Protein AF-A0AAW4UT37-F1 (afdb_monomer_lite)

Sequence (70 aa):
RQICAWKYGGEYDLYNLPSYEEMQVRQIGFMNPQREKNYYGFWDESILVGFVNILEEKEEIFIGIGVNPD

Radius of gyration: 12.65 Å; chains: 1; bounding box: 32×29×29 Å

Secondary structure (DSSP, 8-state):
-HHHH----GGGGGGPPPPHHHHHHHT-GGG-TTTGGGEEEEEETTEEEEEEEEEE-SS-EEEEEEE---

Organism: NCBI:txid39491

Structure (mmCIF, N/CA/C/O backbone):
data_AF-A0AAW4UT37-F1
#
_entry.id   AF-A0AAW4UT37-F1
#
loop_
_atom_site.group_PDB
_atom_site.id
_atom_site.type_symbol
_atom_site.label_atom_id
_atom_site.label_alt_id
_atom_site.label_comp_id
_atom_site.label_asym_id
_atom_site.label_entity_id
_atom_site.label_seq_id
_atom_site.pdbx_PDB_ins_code
_atom_site.Cartn_x
_atom_site.Cartn_y
_atom_site.Cartn_z
_atom_site.occupancy
_atom_site.B_iso_or_equiv
_atom_site.auth_seq_id
_atom_site.auth_comp_id
_atom_site.auth_asym_id
_atom_site.auth_atom_id
_atom_site.pdbx_PDB_model_num
ATOM 1 N N . ARG A 1 1 ? 7.577 -4.804 2.283 1.00 84.62 1 ARG A N 1
ATOM 2 C CA . ARG A 1 1 ? 8.778 -4.411 1.498 1.00 84.62 1 ARG A CA 1
ATOM 3 C C . ARG A 1 1 ? 8.430 -4.076 0.050 1.00 84.62 1 ARG A C 1
ATOM 5 O O . ARG A 1 1 ? 8.729 -2.961 -0.338 1.00 84.62 1 ARG A O 1
ATOM 12 N N . GLN A 1 2 ? 7.761 -4.966 -0.698 1.00 90.94 2 GLN A N 1
ATOM 13 C CA . GLN A 1 2 ? 7.382 -4.742 -2.110 1.00 90.94 2 GLN A CA 1
ATOM 14 C C . GLN A 1 2 ? 6.640 -3.413 -2.357 1.00 90.94 2 GLN A C 1
ATOM 16 O O . GLN A 1 2 ? 7.066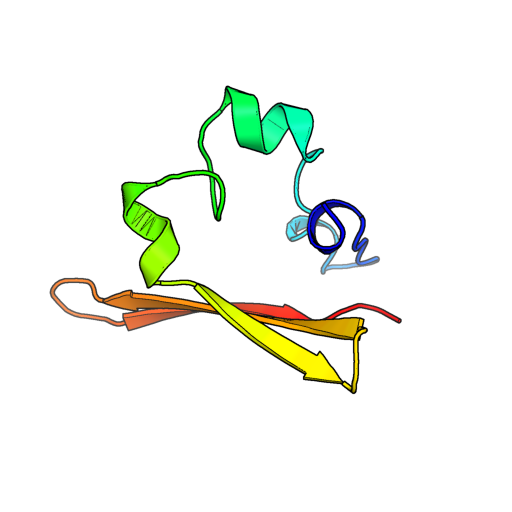 -2.648 -3.206 1.00 90.94 2 GLN A O 1
ATOM 21 N N . ILE A 1 3 ? 5.633 -3.075 -1.540 1.00 94.31 3 ILE A N 1
ATOM 22 C CA . ILE A 1 3 ? 4.859 -1.823 -1.686 1.00 94.31 3 ILE A CA 1
ATOM 23 C C . ILE A 1 3 ? 5.742 -0.558 -1.634 1.00 94.31 3 ILE A C 1
ATOM 25 O O . ILE A 1 3 ? 5.524 0.380 -2.386 1.00 94.31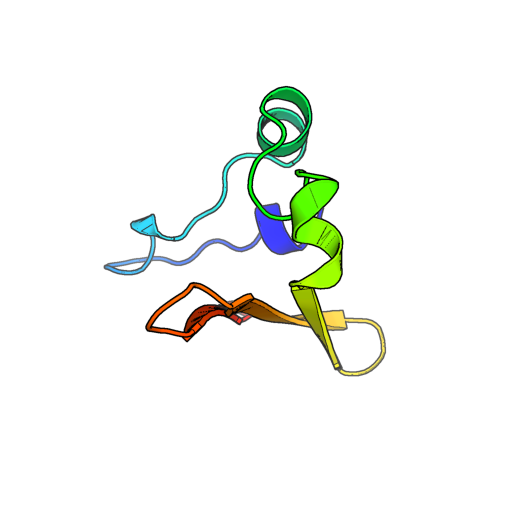 3 ILE A O 1
ATOM 29 N N . CYS A 1 4 ? 6.775 -0.521 -0.781 1.00 95.44 4 CYS A N 1
ATOM 30 C CA . CYS A 1 4 ? 7.703 0.623 -0.703 1.00 95.44 4 CYS A CA 1
ATOM 31 C C . CYS A 1 4 ? 8.594 0.769 -1.946 1.00 95.44 4 CYS A C 1
ATOM 33 O O . CYS A 1 4 ? 9.186 1.829 -2.159 1.00 95.44 4 CYS A O 1
ATOM 35 N N . ALA A 1 5 ? 8.736 -0.306 -2.726 1.00 95.25 5 ALA A N 1
ATOM 36 C CA . ALA A 1 5 ? 9.493 -0.310 -3.968 1.00 95.25 5 ALA A CA 1
ATOM 37 C C . ALA A 1 5 ? 8.655 0.166 -5.163 1.00 95.25 5 ALA A C 1
ATOM 39 O O . ALA A 1 5 ? 9.241 0.523 -6.179 1.00 95.25 5 ALA A O 1
ATOM 40 N N . TRP A 1 6 ? 7.323 0.218 -5.044 1.00 96.31 6 TRP A N 1
ATOM 41 C CA . TRP A 1 6 ? 6.472 0.791 -6.082 1.00 96.31 6 TRP A CA 1
ATOM 42 C C . TRP A 1 6 ? 6.800 2.271 -6.262 1.00 96.31 6 TRP A C 1
ATOM 44 O O . TRP A 1 6 ? 6.863 3.032 -5.288 1.00 96.31 6 TRP A O 1
ATOM 54 N N . LYS A 1 7 ? 7.047 2.657 -7.516 1.00 96.50 7 LYS A N 1
ATOM 55 C CA . LYS A 1 7 ? 7.328 4.033 -7.910 1.00 96.50 7 LYS A CA 1
ATOM 56 C C . LYS A 1 7 ? 6.409 4.443 -9.045 1.00 96.50 7 LYS A C 1
ATOM 58 O O . LYS A 1 7 ? 6.496 3.920 -10.147 1.00 96.50 7 LYS A O 1
ATOM 63 N N . TYR A 1 8 ? 5.559 5.411 -8.756 1.00 96.38 8 TYR A N 1
ATOM 64 C CA . TYR A 1 8 ? 4.745 6.103 -9.733 1.00 96.38 8 TYR A CA 1
ATOM 65 C C . TYR A 1 8 ? 5.517 7.311 -10.266 1.00 96.38 8 TYR A C 1
ATOM 67 O O . TYR A 1 8 ? 6.251 7.970 -9.520 1.00 96.38 8 TYR A O 1
ATOM 75 N N . GLY A 1 9 ? 5.359 7.582 -11.559 1.00 96.12 9 GLY A N 1
ATOM 76 C CA . GLY A 1 9 ? 5.868 8.788 -12.207 1.00 96.12 9 GLY A CA 1
ATOM 77 C C . GLY A 1 9 ? 4.775 9.838 -12.420 1.00 96.12 9 GLY A C 1
ATOM 78 O O . GLY A 1 9 ? 3.587 9.572 -12.229 1.00 96.12 9 GLY A O 1
ATOM 79 N N . GLY A 1 10 ? 5.180 11.028 -12.870 1.00 95.75 10 GLY A N 1
ATOM 80 C CA . GLY A 1 10 ? 4.257 12.125 -13.170 1.00 95.75 10 GLY A CA 1
ATOM 81 C C . GLY A 1 10 ? 3.524 12.621 -11.925 1.00 95.75 10 GLY A C 1
ATOM 82 O O . GLY A 1 10 ? 4.094 12.655 -10.843 1.00 95.75 10 GLY A O 1
ATOM 83 N N . GLU A 1 11 ? 2.248 12.975 -12.075 1.00 95.50 11 GLU A N 1
ATOM 84 C CA . GLU A 1 11 ? 1.419 13.538 -10.994 1.00 95.50 11 GLU A CA 1
ATOM 85 C C . GLU A 1 11 ? 1.177 12.568 -9.826 1.00 95.50 11 GLU A C 1
ATOM 87 O O . GLU A 1 11 ? 0.740 12.981 -8.755 1.00 95.50 11 GLU A O 1
ATOM 92 N N . TYR A 1 12 ? 1.464 11.279 -10.015 1.00 94.12 12 TYR A N 1
ATOM 93 C CA . TYR A 1 12 ? 1.263 10.253 -8.996 1.00 94.12 12 TYR A CA 1
ATOM 94 C C . TYR A 1 12 ? 2.507 10.004 -8.132 1.00 94.12 12 TYR A C 1
ATOM 96 O O . TYR A 1 12 ? 2.439 9.218 -7.185 1.00 94.12 12 TYR A O 1
ATOM 104 N N . ASP A 1 13 ? 3.636 10.666 -8.405 1.00 95.88 13 ASP A N 1
ATOM 105 C CA . ASP A 1 13 ? 4.873 10.482 -7.639 1.00 95.88 13 ASP A CA 1
ATOM 106 C C . ASP A 1 13 ? 4.739 10.870 -6.154 1.00 95.88 13 ASP A C 1
ATOM 108 O O . ASP A 1 13 ? 5.418 10.296 -5.299 1.00 95.88 13 ASP A O 1
ATOM 112 N N . LEU A 1 14 ? 3.794 11.757 -5.831 1.00 95.00 14 LEU A N 1
ATOM 113 C CA . LEU A 1 14 ? 3.440 12.167 -4.472 1.00 95.00 14 LEU A CA 1
ATOM 114 C C . LEU A 1 14 ? 2.906 11.012 -3.610 1.00 95.00 14 LEU A C 1
ATOM 116 O O . LEU A 1 14 ? 2.925 11.101 -2.382 1.00 95.00 14 LEU A O 1
ATOM 120 N N . TYR A 1 15 ? 2.449 9.922 -4.235 1.00 93.56 15 TYR A N 1
ATOM 121 C CA . TYR A 1 15 ? 1.987 8.713 -3.549 1.00 93.56 15 TYR A CA 1
ATOM 122 C C . TYR A 1 15 ? 3.104 7.696 -3.297 1.00 93.56 15 TYR A C 1
ATOM 124 O O . TYR A 1 15 ? 2.867 6.657 -2.673 1.00 93.56 15 TYR A O 1
ATOM 132 N N . ASN A 1 16 ? 4.327 7.971 -3.755 1.00 95.56 16 ASN A N 1
ATOM 133 C CA . ASN A 1 16 ? 5.465 7.102 -3.501 1.00 95.56 16 ASN A CA 1
ATOM 134 C C . ASN A 1 16 ? 5.744 7.014 -2.003 1.00 95.56 16 ASN A C 1
ATOM 136 O O . ASN A 1 16 ? 6.010 8.010 -1.331 1.00 95.56 16 ASN A O 1
ATOM 140 N N . LEU A 1 17 ? 5.737 5.789 -1.482 1.00 95.25 17 LEU A N 1
ATOM 141 C CA . LEU A 1 17 ? 6.042 5.572 -0.078 1.00 95.25 17 LEU A CA 1
ATOM 142 C C . LEU A 1 17 ? 7.543 5.776 0.201 1.00 95.25 17 LEU A C 1
ATOM 144 O O . LEU A 1 17 ? 8.386 5.498 -0.671 1.00 95.25 17 LEU A O 1
ATOM 148 N N . PRO A 1 18 ? 7.888 6.200 1.432 1.00 96.12 18 PRO A N 1
ATOM 149 C CA . PRO A 1 18 ? 9.246 6.115 1.951 1.00 96.12 18 PRO A CA 1
ATOM 150 C C . PRO A 1 18 ? 9.798 4.685 1.909 1.00 96.12 18 PRO A C 1
ATOM 152 O O . PRO A 1 18 ? 9.073 3.711 1.667 1.00 96.12 18 PRO A O 1
ATOM 155 N N . SER A 1 19 ? 11.096 4.549 2.192 1.00 96.00 19 SER A N 1
ATOM 156 C CA . SER A 1 19 ? 11.714 3.229 2.318 1.00 96.00 19 SER A CA 1
ATOM 157 C C . SER A 1 19 ? 11.023 2.398 3.401 1.00 96.00 19 SER A C 1
ATOM 159 O O . SER A 1 19 ? 10.401 2.919 4.331 1.00 96.00 19 SER A O 1
ATOM 161 N N . TYR A 1 20 ? 11.143 1.078 3.289 1.00 95.31 20 TYR A N 1
ATOM 162 C CA . TYR A 1 20 ? 10.566 0.166 4.270 1.00 95.31 20 TYR A CA 1
ATOM 163 C C . TYR A 1 20 ? 11.115 0.433 5.677 1.00 95.31 20 TYR A C 1
ATOM 165 O O . TYR A 1 20 ? 10.364 0.434 6.649 1.00 95.31 20 TYR A O 1
ATOM 173 N N . GLU A 1 21 ? 12.414 0.697 5.771 1.00 96.25 21 GLU A N 1
ATOM 174 C CA . GLU A 1 21 ? 13.123 0.987 7.011 1.00 96.25 21 GLU A CA 1
ATOM 175 C C . GLU A 1 21 ? 12.625 2.295 7.633 1.00 96.25 21 GLU A C 1
ATOM 177 O O . GLU A 1 21 ? 12.367 2.348 8.835 1.00 96.25 21 GLU A O 1
ATOM 182 N N . GLU A 1 22 ? 12.419 3.336 6.822 1.00 96.50 22 GLU A N 1
ATOM 183 C CA . GLU A 1 22 ? 11.884 4.608 7.304 1.00 96.50 22 GLU A CA 1
ATOM 184 C C . GLU A 1 22 ? 10.434 4.462 7.784 1.00 96.50 22 GLU A C 1
ATOM 186 O O . GLU A 1 22 ? 10.093 4.926 8.875 1.00 96.50 22 GLU A O 1
ATOM 191 N N . MET A 1 23 ? 9.594 3.767 7.010 1.00 95.31 23 MET A N 1
ATOM 192 C CA . MET A 1 23 ? 8.214 3.454 7.394 1.00 95.31 23 MET A CA 1
ATOM 193 C C . MET A 1 23 ? 8.171 2.703 8.729 1.00 95.31 23 MET A C 1
ATOM 195 O O . MET A 1 23 ? 7.337 3.007 9.583 1.00 95.31 23 MET A O 1
ATOM 199 N N . GLN A 1 24 ? 9.084 1.744 8.920 1.00 94.56 24 GLN A N 1
ATOM 200 C CA . GLN A 1 24 ? 9.187 0.938 10.132 1.00 94.56 24 GLN A CA 1
ATOM 201 C C . GL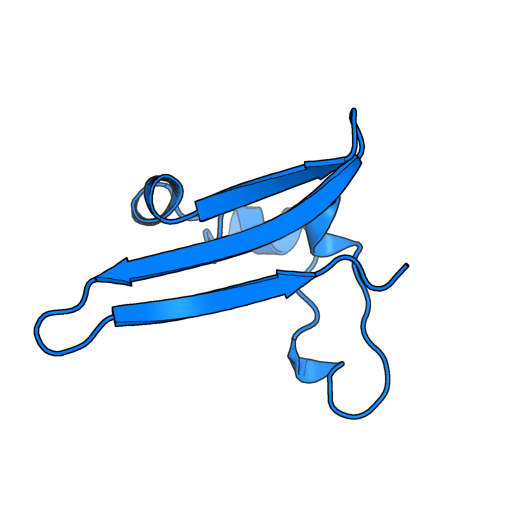N A 1 24 ? 9.613 1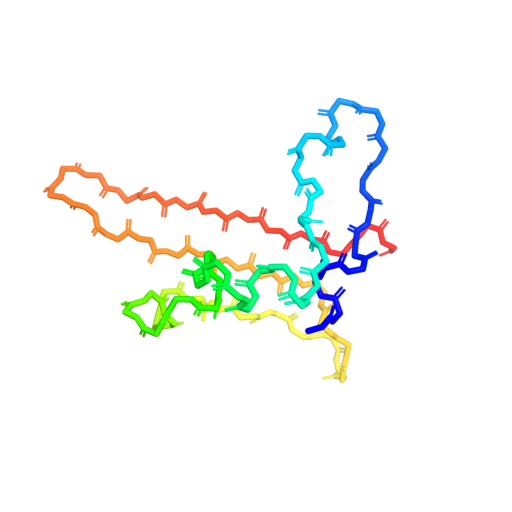.781 11.336 1.00 94.56 24 GLN A C 1
ATOM 203 O O . GLN A 1 24 ? 8.959 1.716 12.373 1.00 94.56 24 GLN A O 1
ATOM 208 N N . VAL A 1 25 ? 10.662 2.600 11.219 1.00 96.88 25 VAL A N 1
ATOM 209 C CA . VAL A 1 25 ? 11.125 3.464 12.321 1.00 96.88 25 VAL A CA 1
ATOM 210 C C . VAL A 1 25 ? 10.046 4.466 12.728 1.00 96.88 25 VAL A C 1
ATOM 212 O O . VAL A 1 25 ? 9.830 4.701 13.914 1.00 96.88 25 VAL A O 1
ATOM 215 N N . ARG A 1 26 ? 9.340 5.038 11.749 1.00 96.25 26 ARG A N 1
ATOM 216 C CA . ARG A 1 26 ? 8.300 6.046 11.987 1.00 96.25 26 ARG A CA 1
ATOM 217 C C . ARG A 1 26 ? 6.940 5.449 12.356 1.00 96.25 26 ARG A C 1
ATOM 219 O O . ARG A 1 26 ? 6.058 6.208 12.742 1.00 96.25 26 ARG A O 1
ATOM 226 N N . GLN A 1 27 ? 6.767 4.128 12.239 1.00 94.56 27 GLN A N 1
ATOM 227 C CA . GLN A 1 27 ? 5.509 3.415 12.504 1.00 94.56 27 GLN A CA 1
ATOM 228 C C . GLN A 1 27 ? 4.318 4.014 11.727 1.00 94.56 27 GLN A C 1
ATOM 230 O O . GLN A 1 27 ? 3.259 4.298 12.288 1.00 94.56 27 GLN A O 1
ATOM 235 N N . ILE A 1 28 ? 4.497 4.244 10.422 1.00 92.44 28 ILE A N 1
ATOM 236 C CA . ILE A 1 28 ? 3.491 4.870 9.542 1.00 92.44 28 ILE A CA 1
ATOM 237 C C . ILE A 1 28 ? 2.899 3.879 8.531 1.00 92.44 28 ILE A C 1
ATOM 239 O O . ILE A 1 28 ? 3.513 2.876 8.175 1.00 92.44 28 ILE A O 1
ATOM 243 N N . GLY A 1 29 ? 1.687 4.165 8.047 1.00 90.38 29 GLY A N 1
ATOM 244 C CA . GLY A 1 29 ? 0.975 3.295 7.104 1.00 90.38 29 GLY A CA 1
ATOM 245 C C . GLY A 1 29 ? 0.765 1.883 7.663 1.00 90.38 29 GLY A C 1
ATOM 246 O O . GLY A 1 29 ? 0.354 1.729 8.813 1.00 90.38 29 GLY A O 1
ATOM 247 N N . PHE A 1 30 ? 1.111 0.862 6.873 1.00 90.94 30 PHE A N 1
ATOM 248 C CA . PHE A 1 30 ? 1.040 -0.549 7.276 1.00 90.94 30 PHE A CA 1
ATOM 249 C C . PHE A 1 30 ? 2.070 -0.947 8.350 1.00 90.94 30 PHE A C 1
ATOM 251 O O . PHE A 1 30 ? 2.014 -2.060 8.856 1.00 90.94 30 PHE A O 1
ATOM 258 N N . MET A 1 31 ? 3.011 -0.063 8.711 1.00 92.88 31 MET A N 1
ATOM 259 C CA . MET A 1 31 ? 3.922 -0.274 9.847 1.00 92.88 31 MET A CA 1
ATOM 260 C C . MET A 1 31 ? 3.334 0.187 11.179 1.00 92.88 31 MET A C 1
ATOM 262 O O . MET A 1 31 ? 3.985 0.029 12.205 1.00 92.88 31 MET A O 1
ATOM 266 N N . ASN A 1 32 ? 2.135 0.774 11.180 1.00 92.88 32 ASN A N 1
ATOM 267 C CA . ASN A 1 32 ? 1.421 1.112 12.401 1.00 92.88 32 ASN A CA 1
ATOM 268 C C . ASN A 1 32 ? 0.572 -0.093 12.858 1.00 92.88 32 ASN A C 1
ATOM 270 O O . ASN A 1 32 ? -0.440 -0.380 12.210 1.00 92.88 32 ASN A O 1
ATOM 274 N N . PRO A 1 33 ? 0.890 -0.749 13.991 1.00 90.06 33 PRO A N 1
ATOM 275 C CA . PRO A 1 33 ? 0.162 -1.938 14.444 1.00 90.06 33 PRO A CA 1
ATOM 276 C C . PRO A 1 33 ? -1.327 -1.684 14.713 1.00 90.06 33 PRO A C 1
ATOM 278 O O . PRO A 1 33 ? -2.153 -2.578 14.575 1.00 90.06 33 PRO A O 1
ATOM 281 N N . GLN A 1 34 ? -1.708 -0.449 15.059 1.00 90.50 34 GLN A N 1
ATOM 282 C CA . GLN A 1 34 ? -3.113 -0.103 15.307 1.00 90.50 34 GLN A CA 1
ATOM 283 C C . GLN A 1 34 ? -3.945 -0.065 14.017 1.00 90.50 34 GLN A C 1
ATOM 285 O O . GLN A 1 34 ? -5.172 -0.146 14.073 1.00 90.50 34 GLN A O 1
ATOM 290 N N . ARG A 1 35 ? -3.281 0.082 12.864 1.00 89.12 35 ARG A N 1
ATOM 291 C CA . ARG A 1 35 ? -3.906 0.218 11.543 1.00 89.12 35 ARG A CA 1
ATOM 292 C C . ARG A 1 35 ? -3.736 -1.018 10.669 1.00 89.12 35 ARG A C 1
ATOM 294 O O . ARG A 1 35 ? -4.320 -1.054 9.596 1.00 89.12 35 ARG A O 1
ATOM 301 N N . GLU A 1 36 ? -2.986 -2.026 11.108 1.00 87.38 36 GLU A N 1
ATOM 302 C CA . GLU A 1 36 ? -2.718 -3.248 10.335 1.00 87.38 36 GLU A CA 1
ATOM 303 C C . GLU A 1 36 ? -4.009 -3.901 9.817 1.00 87.38 36 GLU A C 1
ATOM 305 O O . GLU A 1 36 ? -4.115 -4.208 8.633 1.00 87.38 36 GLU A O 1
ATOM 310 N N . LYS A 1 37 ? -5.034 -3.993 10.675 1.00 91.25 37 LYS A N 1
ATOM 311 C CA . LYS A 1 37 ? -6.350 -4.569 10.346 1.00 91.25 37 LYS A CA 1
ATOM 312 C C . LYS A 1 37 ? -7.113 -3.848 9.224 1.00 91.25 37 LYS A C 1
ATOM 314 O O . LYS A 1 37 ? -8.105 -4.376 8.735 1.00 91.25 37 LYS A O 1
ATOM 319 N N . ASN A 1 38 ? -6.698 -2.637 8.862 1.00 95.31 38 ASN A N 1
ATOM 320 C CA . ASN A 1 38 ? -7.359 -1.839 7.836 1.00 95.31 38 ASN A CA 1
ATOM 321 C C . ASN A 1 38 ? -6.875 -2.208 6.427 1.00 95.31 38 ASN A C 1
ATOM 323 O O . ASN A 1 38 ? -7.509 -1.823 5.445 1.00 95.31 38 ASN A O 1
ATOM 327 N N . TYR A 1 39 ? -5.738 -2.901 6.320 1.00 95.19 39 TYR A N 1
ATOM 328 C CA . TYR A 1 39 ? -5.095 -3.195 5.049 1.00 95.19 39 TYR A CA 1
ATOM 329 C C . TYR A 1 39 ? -5.528 -4.550 4.495 1.00 95.19 39 TYR A C 1
ATOM 331 O O . TYR A 1 39 ? -5.388 -5.583 5.144 1.00 95.19 39 TYR A O 1
ATOM 339 N N . TYR A 1 40 ? -5.960 -4.541 3.240 1.00 95.94 40 TYR A N 1
ATOM 340 C CA . TYR A 1 40 ? -6.263 -5.732 2.460 1.00 95.94 40 TYR A CA 1
ATOM 341 C C . TYR A 1 40 ? -5.381 -5.716 1.222 1.00 95.94 40 TYR A C 1
ATOM 343 O O . TYR A 1 40 ? -5.403 -4.748 0.464 1.00 95.94 40 TYR A O 1
ATOM 351 N N . GLY A 1 41 ? -4.579 -6.760 1.031 1.00 95.88 41 GLY A N 1
ATOM 352 C CA . GLY A 1 41 ? -3.816 -6.931 -0.200 1.00 95.88 41 GLY A CA 1
ATOM 353 C C . GLY A 1 41 ? -4.628 -7.662 -1.265 1.00 95.88 41 GLY A C 1
ATOM 354 O O . GLY A 1 41 ? -5.585 -8.377 -0.967 1.00 95.88 41 GLY A O 1
ATOM 355 N N . PHE 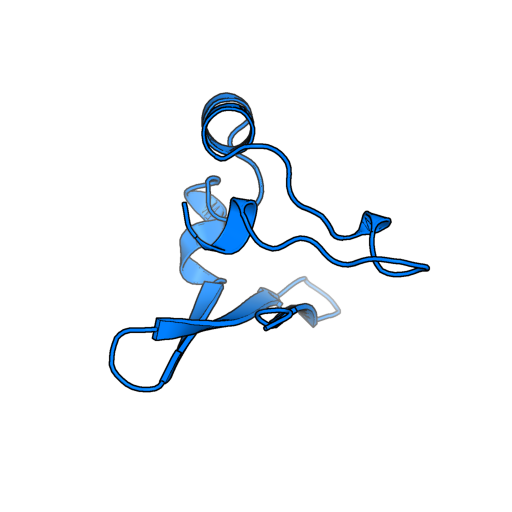A 1 42 ? -4.213 -7.496 -2.511 1.00 97.00 42 PHE A N 1
ATOM 356 C CA . PHE A 1 42 ? -4.710 -8.240 -3.656 1.00 97.00 42 PHE A CA 1
ATOM 357 C C . PHE A 1 42 ? -3.518 -8.897 -4.329 1.00 97.00 42 PHE A C 1
ATOM 359 O O . PHE A 1 42 ? -2.509 -8.238 -4.594 1.00 97.00 42 PHE A O 1
ATOM 366 N N . TRP A 1 43 ? -3.633 -10.196 -4.576 1.00 96.69 43 TRP A N 1
ATOM 367 C CA . TRP A 1 43 ? -2.557 -11.003 -5.127 1.00 96.69 43 TRP A CA 1
ATOM 368 C C . TRP A 1 43 ? -2.995 -11.631 -6.442 1.00 96.69 43 TRP A C 1
ATOM 370 O O . TRP A 1 43 ? -4.098 -12.170 -6.527 1.00 96.69 43 TRP A O 1
ATOM 380 N N . ASP A 1 44 ? -2.112 -11.565 -7.433 1.00 96.50 44 ASP A N 1
ATOM 381 C CA . ASP A 1 44 ? -2.151 -12.419 -8.613 1.00 96.50 44 ASP A CA 1
ATOM 382 C C . ASP A 1 44 ? -1.095 -13.508 -8.423 1.00 96.50 44 ASP A C 1
ATOM 384 O O . ASP A 1 44 ? 0.103 -13.230 -8.323 1.00 96.50 44 ASP A O 1
ATOM 388 N N . GLU A 1 45 ? -1.555 -14.742 -8.233 1.00 95.06 45 GLU A N 1
ATOM 389 C CA . GLU A 1 45 ? -0.749 -15.852 -7.725 1.00 95.06 45 GLU A CA 1
ATOM 390 C C . GLU A 1 45 ? 0.037 -15.482 -6.447 1.00 95.06 45 GLU A C 1
ATOM 392 O O . GLU A 1 45 ? -0.523 -15.408 -5.353 1.00 95.06 45 GLU A O 1
ATOM 397 N N . SER A 1 46 ? 1.349 -15.264 -6.574 1.00 93.38 46 SER A N 1
ATOM 398 C CA . SER A 1 46 ? 2.258 -14.905 -5.477 1.00 93.38 46 SER A CA 1
ATOM 399 C C . SER A 1 46 ? 2.702 -13.439 -5.508 1.00 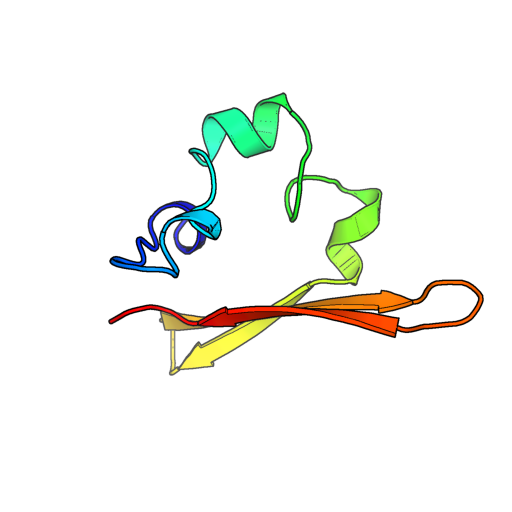93.38 46 SER A C 1
ATOM 401 O O . SER A 1 46 ? 3.451 -12.994 -4.633 1.00 93.38 46 SER A O 1
ATOM 403 N N . ILE A 1 47 ? 2.239 -12.676 -6.499 1.00 94.50 47 ILE A N 1
ATOM 404 C CA . ILE A 1 47 ? 2.607 -11.283 -6.719 1.00 94.50 47 ILE A CA 1
ATOM 405 C C . ILE A 1 47 ? 1.557 -10.400 -6.057 1.00 94.50 47 ILE A C 1
ATOM 407 O O . ILE A 1 47 ? 0.372 -10.482 -6.364 1.00 94.50 47 ILE A O 1
ATOM 411 N N . LEU A 1 48 ? 1.987 -9.526 -5.148 1.00 95.69 48 LEU A N 1
ATOM 412 C CA . LEU A 1 48 ? 1.121 -8.473 -4.630 1.00 95.69 48 LEU A CA 1
ATOM 413 C C . LEU A 1 48 ? 0.899 -7.434 -5.740 1.00 95.69 48 LEU A C 1
ATOM 415 O O . LEU A 1 48 ? 1.842 -6.753 -6.140 1.00 95.69 48 LEU A O 1
ATOM 419 N N . VAL A 1 49 ? -0.338 -7.310 -6.220 1.00 97.31 49 VAL A N 1
ATOM 420 C CA . VAL A 1 49 ? -0.715 -6.406 -7.324 1.00 97.31 49 VAL A CA 1
ATOM 421 C C . VAL A 1 49 ? -1.433 -5.148 -6.847 1.00 97.31 49 VAL A C 1
ATOM 423 O O . VAL A 1 49 ? -1.531 -4.166 -7.575 1.00 97.31 49 VAL A O 1
ATOM 426 N N . GLY A 1 50 ? -1.905 -5.133 -5.605 1.00 97.38 50 GLY A N 1
ATOM 427 C CA . GLY A 1 50 ? -2.528 -3.949 -5.037 1.00 97.38 50 GLY A CA 1
ATOM 428 C C . GLY A 1 50 ? -2.836 -4.100 -3.561 1.00 97.38 50 GLY A C 1
ATOM 429 O O . GLY A 1 50 ? -2.692 -5.174 -2.978 1.00 97.38 50 GLY A O 1
ATOM 430 N N . PHE A 1 51 ? -3.278 -3.011 -2.951 1.00 96.94 51 PHE A N 1
ATOM 431 C CA . PHE A 1 51 ? -3.859 -3.024 -1.620 1.00 96.94 51 PHE A CA 1
ATOM 432 C C . PHE A 1 51 ? -4.925 -1.940 -1.479 1.00 96.94 51 PHE A C 1
ATOM 434 O O . PHE A 1 51 ? -4.919 -0.934 -2.192 1.00 96.94 51 PHE A O 1
ATOM 441 N N . VAL A 1 52 ? -5.795 -2.121 -0.491 1.00 97.62 52 VAL A N 1
ATOM 442 C CA . VAL A 1 52 ? -6.678 -1.078 0.022 1.00 97.62 52 VAL A CA 1
ATOM 443 C C . VAL A 1 52 ? -6.478 -0.912 1.527 1.00 97.62 52 VAL A C 1
ATOM 445 O O . VAL A 1 52 ? -6.292 -1.890 2.244 1.00 97.62 52 VAL A O 1
ATOM 448 N N . ASN A 1 53 ? -6.489 0.330 2.001 1.00 96.25 53 ASN A N 1
ATOM 449 C CA . ASN A 1 53 ? -6.590 0.714 3.404 1.00 96.25 53 ASN A CA 1
ATOM 450 C C . ASN A 1 53 ? -8.003 1.243 3.646 1.00 96.25 53 ASN A C 1
ATOM 452 O O . ASN A 1 53 ? -8.331 2.319 3.147 1.00 96.25 53 ASN A O 1
ATOM 456 N N . ILE A 1 54 ? -8.812 0.498 4.393 1.00 96.88 54 ILE A N 1
ATOM 457 C CA . ILE A 1 54 ? -10.172 0.887 4.765 1.00 96.88 54 ILE A CA 1
ATOM 458 C C . ILE A 1 54 ? -10.137 1.372 6.209 1.00 96.88 54 ILE A C 1
ATOM 460 O O . ILE A 1 54 ? -10.009 0.578 7.141 1.00 96.88 54 ILE A O 1
ATOM 464 N N . LEU A 1 55 ? -10.224 2.684 6.394 1.00 94.81 55 LEU A N 1
ATOM 465 C CA . LEU A 1 55 ? -10.273 3.307 7.709 1.00 94.81 55 LEU A CA 1
ATOM 466 C C . LEU A 1 55 ? -11.673 3.874 7.935 1.00 94.81 55 LEU A C 1
ATOM 468 O O . LEU A 1 55 ? -12.050 4.876 7.334 1.00 94.81 55 LEU A O 1
ATOM 472 N N . GLU A 1 56 ? -12.428 3.222 8.813 1.00 94.38 56 GLU A N 1
ATOM 473 C CA . GLU A 1 56 ? -13.693 3.753 9.311 1.00 94.38 56 GLU A CA 1
ATOM 474 C C . GLU A 1 56 ? -13.418 4.890 10.297 1.00 94.38 56 GLU A C 1
ATOM 476 O O . GLU A 1 56 ? -12.759 4.703 11.326 1.00 94.38 56 GLU A O 1
ATOM 481 N N . GLU A 1 57 ? -13.935 6.068 9.981 1.00 93.00 57 GLU A N 1
ATOM 482 C CA . GLU A 1 57 ? -14.003 7.205 10.885 1.00 93.00 57 GLU A CA 1
ATOM 483 C C . GLU A 1 57 ? -15.455 7.416 11.331 1.00 93.00 57 GLU A C 1
ATOM 485 O O . GLU A 1 57 ? -16.368 6.680 10.958 1.00 93.00 57 GLU A O 1
ATOM 490 N N . LYS A 1 58 ? -15.694 8.402 12.199 1.00 95.44 58 LYS A N 1
ATOM 491 C CA . LYS A 1 58 ? -17.016 8.587 12.816 1.00 95.44 58 LYS A CA 1
ATOM 492 C C . LYS A 1 58 ? -18.116 8.914 11.796 1.00 95.44 58 LYS A C 1
ATOM 494 O O . LYS A 1 58 ? -19.264 8.533 12.007 1.00 95.44 58 LYS A O 1
ATOM 499 N N . GLU A 1 59 ? -17.777 9.661 10.748 1.00 97.50 59 GLU A N 1
ATOM 500 C CA . GLU A 1 59 ? -18.740 10.211 9.781 1.00 97.50 59 GLU A CA 1
ATOM 501 C C . GLU A 1 59 ? -18.473 9.745 8.344 1.00 97.50 59 GLU A C 1
ATOM 503 O O . GLU A 1 59 ? -19.342 9.882 7.485 1.00 97.50 59 GLU A O 1
ATOM 508 N N . GLU A 1 60 ? -17.304 9.159 8.083 1.00 96.94 60 GLU A N 1
ATOM 509 C CA . GLU A 1 60 ? -16.885 8.747 6.749 1.00 96.94 60 GLU A CA 1
ATOM 510 C C . GLU A 1 60 ? -15.997 7.503 6.780 1.00 96.94 60 GLU A C 1
ATOM 512 O O . GLU A 1 60 ? -15.531 7.059 7.830 1.00 96.94 60 GLU A O 1
ATOM 517 N N . ILE A 1 61 ? -15.770 6.933 5.599 1.00 96.44 61 ILE A N 1
ATOM 518 C CA . ILE A 1 61 ? -14.823 5.841 5.403 1.00 96.44 61 ILE A CA 1
ATOM 519 C C . ILE A 1 61 ? -13.733 6.352 4.471 1.00 96.44 61 ILE A C 1
ATOM 521 O O . ILE A 1 61 ? -13.993 6.656 3.306 1.00 96.44 61 ILE A O 1
ATOM 525 N N . PHE A 1 62 ? -12.504 6.413 4.975 1.00 95.38 62 PHE A N 1
ATOM 526 C CA . PHE A 1 62 ? -11.340 6.711 4.159 1.00 95.38 62 PHE A CA 1
ATOM 527 C C . PHE A 1 62 ? -10.873 5.443 3.442 1.00 95.38 62 PHE A C 1
ATOM 529 O O . PHE A 1 62 ? -10.607 4.414 4.071 1.00 95.38 62 PHE A O 1
ATOM 536 N N . ILE A 1 63 ? -10.730 5.542 2.121 1.00 96.56 63 ILE A N 1
ATOM 537 C CA . ILE A 1 63 ? -10.260 4.459 1.259 1.00 96.56 63 ILE A CA 1
ATOM 538 C C . ILE A 1 63 ? -8.946 4.890 0.606 1.00 96.56 63 ILE A C 1
ATOM 540 O O . ILE A 1 63 ? -8.930 5.721 -0.300 1.00 96.56 63 ILE A O 1
ATOM 544 N N . GLY A 1 64 ? -7.834 4.313 1.059 1.00 95.06 64 GLY A N 1
ATOM 545 C CA . GLY A 1 64 ? -6.533 4.462 0.405 1.00 95.06 64 GLY A CA 1
ATOM 546 C C . GLY A 1 64 ? -6.262 3.284 -0.520 1.00 95.06 64 GLY A C 1
ATOM 547 O O . GLY A 1 64 ? -6.319 2.151 -0.061 1.00 95.06 64 GLY A O 1
ATOM 548 N N . ILE A 1 65 ? -5.941 3.525 -1.790 1.00 95.75 65 ILE A N 1
ATOM 549 C CA . ILE A 1 65 ? -5.683 2.468 -2.780 1.00 95.75 65 ILE A CA 1
ATOM 550 C C . ILE A 1 65 ? -4.252 2.606 -3.290 1.00 95.75 65 ILE A C 1
ATOM 552 O O . ILE A 1 65 ? -3.817 3.708 -3.618 1.00 95.75 65 ILE A O 1
ATOM 556 N N . GLY A 1 66 ? -3.532 1.491 -3.370 1.00 95.81 66 GLY A N 1
ATOM 557 C CA . GLY A 1 66 ? -2.268 1.402 -4.095 1.00 95.81 66 GLY A CA 1
ATOM 558 C C . GLY A 1 66 ? -2.311 0.237 -5.071 1.00 95.81 66 GLY A C 1
ATOM 559 O O . GLY A 1 66 ? -2.775 -0.844 -4.713 1.00 95.81 66 GLY A O 1
ATOM 560 N N . VAL A 1 67 ? -1.825 0.455 -6.288 1.00 96.62 67 VAL A N 1
ATOM 561 C CA . VAL A 1 67 ? -1.786 -0.551 -7.356 1.00 96.62 67 VAL A CA 1
ATOM 562 C C . VAL A 1 67 ? -0.346 -0.663 -7.822 1.00 96.62 67 VAL A C 1
ATOM 564 O O . VAL A 1 67 ? 0.327 0.353 -7.967 1.00 96.62 67 VAL A O 1
ATOM 567 N N . ASN A 1 68 ? 0.140 -1.883 -8.024 1.00 95.94 68 ASN A N 1
ATOM 568 C CA . ASN A 1 68 ? 1.472 -2.084 -8.571 1.00 95.94 68 ASN A CA 1
ATOM 569 C C . ASN A 1 68 ? 1.579 -1.341 -9.926 1.00 95.94 68 ASN A C 1
ATOM 571 O O . ASN A 1 68 ? 0.690 -1.518 -10.757 1.00 95.94 68 ASN A O 1
ATOM 575 N N . PRO A 1 69 ? 2.575 -0.455 -10.126 1.00 94.31 69 PRO A N 1
ATOM 576 C CA . PRO A 1 69 ? 2.706 0.325 -11.359 1.00 94.31 69 PRO A CA 1
ATOM 577 C C . PRO A 1 69 ? 3.157 -0.485 -12.586 1.00 94.31 69 PRO A C 1
ATOM 579 O O . PRO A 1 69 ? 3.140 0.076 -13.683 1.00 94.31 69 PRO A O 1
ATOM 582 N N . ASP A 1 70 ? 3.575 -1.740 -12.399 1.00 89.88 70 ASP A N 1
ATOM 583 C CA . ASP A 1 70 ? 3.991 -2.664 -13.465 1.00 89.88 70 ASP A CA 1
ATOM 584 C C . ASP A 1 70 ? 2.819 -3.446 -14.085 1.00 89.88 70 ASP A C 1
ATOM 586 O O . ASP A 1 70 ? 1.899 -3.852 -13.334 1.00 89.88 70 ASP A O 1
#

Foldseek 3Di:
DVQLVAADDDPCRVVRDHDPVVCCVVCDDCSPPVQVVQKDFDDDPPDGFKIWGWDDDPPDTDIDIDGRPD

pLDDT: mean 94.71, std 2.5, range [84.62, 97.62]